Protein AF-A0A078MPD9-F1 (afdb_monomer)

Radius of gyration: 17.69 Å; Cα contacts (8 Å, |Δi|>4): 170; chains: 1; bounding box: 40×51×40 Å

Structure (mmCIF, N/CA/C/O backbone):
data_AF-A0A078MPD9-F1
#
_entry.id   AF-A0A078MPD9-F1
#
loop_
_atom_site.group_PDB
_atom_site.id
_atom_site.type_symbol
_atom_site.label_atom_id
_atom_site.label_alt_id
_atom_site.label_comp_id
_atom_site.label_asym_id
_atom_site.label_entity_id
_atom_site.label_seq_id
_atom_site.pdbx_PDB_ins_code
_atom_site.Cartn_x
_atom_site.Cartn_y
_atom_site.Cartn_z
_atom_site.occupancy
_atom_site.B_iso_or_equiv
_atom_site.auth_seq_id
_atom_site.auth_comp_id
_atom_site.auth_asym_id
_atom_site.auth_atom_id
_atom_site.pdbx_PDB_model_num
ATOM 1 N N . MET A 1 1 ? 9.100 38.926 -13.242 1.00 35.81 1 MET A N 1
ATOM 2 C CA . MET A 1 1 ? 9.875 37.840 -13.879 1.00 35.81 1 MET A CA 1
ATOM 3 C C . MET A 1 1 ? 9.619 36.563 -13.096 1.00 35.81 1 MET A C 1
ATOM 5 O O . MET A 1 1 ? 10.090 36.454 -11.974 1.00 35.81 1 MET A O 1
ATOM 9 N N . ALA A 1 2 ? 8.782 35.662 -13.615 1.00 35.69 2 ALA A N 1
ATOM 10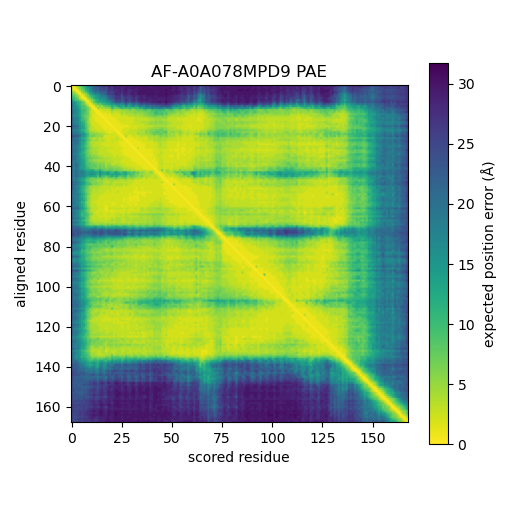 C CA . ALA A 1 2 ? 8.555 34.356 -12.998 1.00 35.69 2 ALA A CA 1
ATOM 11 C C . ALA A 1 2 ? 9.785 33.466 -13.260 1.00 35.69 2 ALA A C 1
ATOM 13 O O . ALA A 1 2 ? 10.260 33.460 -14.399 1.00 35.69 2 ALA A O 1
ATOM 14 N N . PRO A 1 3 ? 10.330 32.748 -12.261 1.00 46.00 3 PRO A N 1
ATOM 15 C CA . PRO A 1 3 ? 11.385 31.782 -12.529 1.00 46.00 3 PRO A CA 1
ATOM 16 C C . PRO A 1 3 ? 10.830 30.695 -13.452 1.00 46.00 3 PRO A C 1
ATOM 18 O O . PRO A 1 3 ? 9.747 30.160 -13.211 1.00 46.00 3 PRO A O 1
ATOM 21 N N . ALA A 1 4 ? 11.560 30.430 -14.536 1.00 41.62 4 ALA A N 1
ATOM 22 C CA . ALA A 1 4 ? 11.233 29.431 -15.541 1.00 41.62 4 ALA A CA 1
ATOM 23 C C . ALA A 1 4 ? 10.830 28.110 -14.871 1.00 41.62 4 ALA A C 1
ATOM 25 O O . ALA A 1 4 ? 11.555 27.592 -14.020 1.00 41.62 4 ALA A O 1
ATOM 26 N N . GLY A 1 5 ? 9.660 27.585 -15.244 1.00 41.25 5 GLY A N 1
ATOM 27 C CA . GLY A 1 5 ? 9.229 26.263 -14.820 1.00 41.25 5 GLY A CA 1
ATOM 28 C C . GLY A 1 5 ? 10.297 25.255 -15.215 1.00 41.25 5 GLY A C 1
ATOM 29 O O . GLY A 1 5 ? 10.579 25.088 -16.398 1.00 41.25 5 GLY A O 1
ATOM 30 N N . VAL A 1 6 ? 10.912 24.613 -14.223 1.00 48.19 6 VAL A N 1
ATOM 31 C CA . VAL A 1 6 ? 11.744 23.433 -14.448 1.00 48.19 6 VAL A CA 1
ATOM 32 C C . VAL A 1 6 ? 10.818 22.396 -15.081 1.00 48.19 6 VAL A C 1
ATOM 34 O O . VAL A 1 6 ? 9.881 21.955 -14.411 1.00 48.19 6 VAL A O 1
ATOM 37 N N . PRO A 1 7 ? 11.004 22.009 -16.353 1.00 44.09 7 PRO A N 1
ATOM 38 C CA . PRO A 1 7 ? 10.173 20.976 -16.931 1.00 44.09 7 PRO A CA 1
ATOM 39 C C . PRO A 1 7 ? 10.569 19.673 -16.236 1.00 44.09 7 PRO A C 1
ATOM 41 O O . PRO A 1 7 ? 11.700 19.197 -16.374 1.00 44.09 7 PRO A O 1
ATOM 44 N N . GLY A 1 8 ? 9.665 19.115 -15.433 1.00 50.06 8 GLY A N 1
ATOM 45 C CA . GLY A 1 8 ? 9.829 17.785 -14.861 1.00 50.06 8 GLY A CA 1
ATOM 46 C C . GLY A 1 8 ? 9.783 16.751 -15.984 1.00 50.06 8 GLY A C 1
ATOM 47 O O . GLY A 1 8 ? 8.715 16.270 -16.349 1.00 50.06 8 GLY A O 1
ATOM 48 N N . HIS A 1 9 ? 10.938 16.410 -16.553 1.00 53.66 9 HIS A N 1
ATOM 49 C CA . HIS A 1 9 ? 11.087 15.534 -17.724 1.00 53.66 9 HIS A CA 1
ATOM 50 C C . HIS A 1 9 ? 10.755 14.041 -17.473 1.00 53.66 9 HIS A C 1
ATOM 52 O O . HIS A 1 9 ? 11.177 13.179 -18.234 1.00 53.66 9 HIS A O 1
ATOM 58 N N . ASN A 1 10 ? 9.967 13.697 -16.445 1.00 62.97 10 ASN A N 1
ATOM 59 C CA . ASN A 1 10 ? 9.762 12.300 -16.026 1.00 62.97 10 ASN A CA 1
ATOM 60 C C . ASN A 1 10 ? 8.317 11.786 -16.185 1.00 62.97 10 ASN A C 1
ATOM 62 O O . ASN A 1 10 ? 8.058 10.606 -15.943 1.00 62.97 10 ASN A O 1
ATOM 66 N N . GLY A 1 11 ? 7.363 12.632 -16.599 1.00 64.50 11 GLY A N 1
ATOM 67 C CA . GLY A 1 11 ? 5.946 12.253 -16.717 1.00 64.50 11 GLY A CA 1
ATOM 68 C C . GLY A 1 11 ? 5.697 11.079 -17.675 1.00 64.50 11 GLY A C 1
ATOM 69 O O . GLY A 1 11 ? 5.002 10.128 -17.319 1.00 64.50 11 GLY A O 1
ATOM 70 N N . GLY A 1 12 ? 6.329 11.103 -18.854 1.00 74.44 12 GLY A N 1
ATOM 71 C CA . GLY A 1 12 ? 6.207 10.032 -19.850 1.00 74.44 12 GLY A CA 1
ATOM 72 C C . GLY A 1 12 ? 6.791 8.699 -19.372 1.00 74.44 12 GLY A C 1
ATOM 73 O O . GLY A 1 12 ? 6.164 7.653 -19.521 1.00 74.44 12 GLY A O 1
ATOM 74 N N . MET A 1 13 ? 7.950 8.736 -18.710 1.00 79.06 13 MET A N 1
ATOM 75 C CA . MET A 1 13 ? 8.606 7.528 -18.201 1.00 79.06 13 MET A CA 1
ATOM 76 C C . MET A 1 13 ? 7.803 6.878 -17.067 1.00 79.06 13 MET A C 1
ATOM 78 O O . MET A 1 13 ? 7.640 5.658 -17.031 1.00 79.06 13 MET A O 1
ATOM 82 N N . ASN A 1 14 ? 7.221 7.696 -16.184 1.00 81.50 14 ASN A N 1
ATOM 83 C CA . ASN A 1 14 ? 6.307 7.226 -15.147 1.00 81.50 14 ASN A CA 1
ATOM 84 C C . ASN A 1 14 ? 5.051 6.582 -15.749 1.00 81.50 14 ASN A C 1
ATOM 86 O O . ASN A 1 14 ? 4.600 5.559 -15.241 1.00 81.50 14 ASN A O 1
ATOM 90 N N . ALA A 1 15 ? 4.476 7.143 -16.817 1.00 85.19 15 ALA A N 1
ATOM 91 C CA . ALA A 1 15 ? 3.300 6.562 -17.469 1.00 85.19 15 ALA A CA 1
ATOM 92 C C . ALA A 1 15 ? 3.592 5.157 -18.018 1.00 85.19 15 ALA A C 1
ATOM 94 O O . ALA A 1 15 ? 2.832 4.231 -17.745 1.00 85.19 15 ALA A O 1
ATOM 95 N N . ILE A 1 16 ? 4.731 4.979 -18.694 1.00 87.69 16 ILE A N 1
ATOM 96 C CA . ILE A 1 16 ? 5.170 3.673 -19.210 1.00 87.69 16 ILE A CA 1
ATOM 97 C C . ILE A 1 16 ? 5.324 2.664 -18.064 1.00 87.69 16 ILE A C 1
ATOM 99 O O . ILE A 1 16 ? 4.766 1.569 -18.128 1.00 87.69 16 ILE A O 1
ATOM 103 N N . LEU A 1 17 ? 6.016 3.042 -16.985 1.00 87.06 17 LEU A N 1
ATOM 104 C CA . LEU A 1 17 ? 6.192 2.172 -15.819 1.00 87.06 17 LEU A CA 1
ATOM 105 C C . LEU A 1 17 ? 4.859 1.809 -15.150 1.00 87.06 17 LEU A C 1
ATOM 107 O O . LEU A 1 17 ? 4.691 0.665 -14.739 1.00 87.06 17 LEU A O 1
ATOM 111 N N . ASN A 1 18 ? 3.901 2.741 -15.071 1.00 90.38 18 ASN A N 1
ATOM 112 C CA . ASN A 1 18 ? 2.563 2.463 -14.538 1.00 90.38 18 ASN A CA 1
ATOM 113 C C . ASN A 1 18 ? 1.785 1.480 -15.427 1.00 90.38 18 ASN A C 1
ATOM 115 O O . ASN A 1 18 ? 1.142 0.574 -14.902 1.00 90.38 18 ASN A O 1
ATOM 119 N N . VAL A 1 19 ? 1.869 1.607 -16.755 1.00 91.00 19 VAL A N 1
ATOM 120 C CA . VAL A 1 19 ? 1.210 0.670 -17.682 1.00 91.00 19 VAL A CA 1
ATOM 121 C C . VAL A 1 19 ? 1.796 -0.735 -17.548 1.00 91.00 19 VAL A C 1
ATOM 123 O O . VAL A 1 19 ? 1.043 -1.692 -17.387 1.00 91.00 19 VAL A O 1
ATOM 126 N N . ILE A 1 20 ? 3.127 -0.866 -17.538 1.00 89.00 20 ILE A N 1
ATOM 127 C CA . ILE A 1 20 ? 3.792 -2.161 -17.316 1.00 89.00 20 ILE A CA 1
ATOM 128 C C . ILE A 1 20 ? 3.374 -2.720 -15.951 1.00 89.00 20 ILE A C 1
ATOM 130 O O . ILE A 1 20 ? 2.975 -3.873 -15.831 1.00 89.00 20 ILE A O 1
ATOM 134 N N . TRP A 1 21 ? 3.381 -1.886 -14.918 1.00 90.69 21 TRP A N 1
ATOM 135 C CA . TRP A 1 21 ? 2.954 -2.277 -13.583 1.00 90.69 21 TRP A CA 1
ATOM 136 C C . TRP A 1 21 ? 1.534 -2.833 -13.521 1.00 90.69 21 TRP A C 1
ATOM 138 O O . TRP A 1 21 ? 1.328 -3.887 -12.916 1.00 90.69 21 TRP A O 1
ATOM 148 N N . LEU A 1 22 ? 0.568 -2.183 -14.171 1.00 90.06 22 LEU A N 1
ATOM 149 C CA . LEU A 1 22 ? -0.817 -2.653 -14.199 1.00 90.06 22 LEU A CA 1
ATOM 150 C C . LEU A 1 22 ? -0.940 -4.065 -14.778 1.00 90.06 22 LEU A C 1
ATOM 152 O O . LEU A 1 22 ? -1.677 -4.874 -14.215 1.00 90.06 22 LEU A O 1
ATOM 156 N N . LEU A 1 23 ? -0.189 -4.370 -15.840 1.00 86.62 23 LEU A N 1
ATOM 157 C CA . LEU A 1 23 ? -0.219 -5.676 -16.505 1.00 86.62 23 LEU A CA 1
ATOM 158 C C . LEU A 1 23 ? 0.422 -6.791 -15.666 1.00 86.62 23 LEU A C 1
ATOM 160 O O . LEU A 1 23 ? -0.057 -7.921 -15.680 1.00 86.62 23 LEU A O 1
ATOM 164 N N . PHE A 1 24 ? 1.490 -6.482 -14.929 1.00 83.56 24 PHE A N 1
ATOM 165 C CA . PHE A 1 24 ? 2.283 -7.487 -14.212 1.00 83.56 24 PHE A CA 1
ATOM 166 C C . PHE A 1 24 ? 1.849 -7.726 -12.758 1.00 83.56 24 PHE A C 1
ATOM 168 O O . PHE A 1 24 ? 2.165 -8.773 -12.198 1.00 83.56 24 PHE A O 1
ATOM 175 N N . GLY A 1 25 ? 1.144 -6.789 -12.114 1.00 82.00 25 GLY A N 1
ATOM 176 C CA . GLY A 1 25 ? 0.773 -6.963 -10.701 1.00 82.00 25 GLY A CA 1
ATOM 177 C C . GLY A 1 25 ? -0.109 -5.882 -10.082 1.00 82.00 25 GLY A C 1
ATOM 178 O O . GLY A 1 25 ? -0.778 -6.137 -9.081 1.00 82.00 25 GLY A O 1
ATOM 179 N N . GLY A 1 26 ? -0.157 -4.690 -10.676 1.00 86.56 26 GLY A N 1
ATOM 180 C CA . GLY A 1 26 ? -0.863 -3.539 -10.118 1.00 86.56 26 GLY A CA 1
ATOM 181 C C . GLY A 1 26 ? -2.357 -3.750 -9.930 1.00 86.56 26 GLY A C 1
ATOM 182 O O . GLY A 1 26 ? -2.894 -3.390 -8.884 1.00 86.56 26 GLY A O 1
ATOM 183 N N . ILE A 1 27 ? -3.020 -4.386 -10.901 1.00 89.19 27 ILE A N 1
ATOM 184 C CA . ILE A 1 27 ? -4.455 -4.691 -10.812 1.00 89.19 27 ILE A CA 1
ATOM 185 C C . ILE A 1 27 ? -4.724 -5.658 -9.655 1.00 89.19 27 ILE A C 1
ATOM 187 O O . ILE A 1 27 ? -5.617 -5.414 -8.850 1.00 89.19 27 ILE A O 1
ATOM 191 N N . TRP A 1 28 ? -3.921 -6.715 -9.522 1.00 87.88 28 TRP A N 1
ATOM 192 C CA . 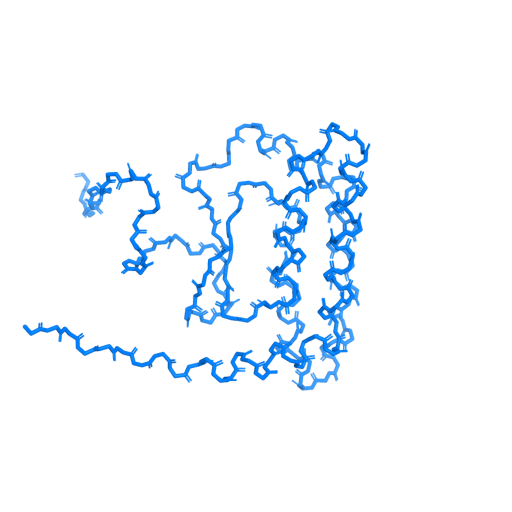TRP A 1 28 ? -4.085 -7.720 -8.470 1.00 87.88 28 TRP A CA 1
ATOM 193 C C . TRP A 1 28 ? -3.919 -7.128 -7.072 1.00 87.88 28 TRP A C 1
ATOM 195 O O . TRP A 1 28 ? -4.731 -7.385 -6.184 1.00 87.88 28 TRP A O 1
ATOM 205 N N . LEU A 1 29 ? -2.912 -6.273 -6.893 1.00 88.88 29 LEU A N 1
ATOM 206 C CA . LEU A 1 29 ? -2.704 -5.548 -5.643 1.00 88.88 29 LEU A CA 1
ATOM 207 C C . LEU A 1 29 ? -3.856 -4.586 -5.353 1.00 88.88 29 LEU A C 1
ATOM 209 O O . LEU A 1 29 ? -4.400 -4.605 -4.250 1.00 88.88 29 LEU A O 1
ATOM 213 N N . ALA A 1 30 ? -4.272 -3.784 -6.336 1.00 90.38 30 ALA A N 1
ATOM 214 C CA . ALA A 1 30 ? -5.392 -2.863 -6.177 1.00 90.38 30 ALA A CA 1
ATOM 215 C C . ALA A 1 30 ? -6.690 -3.592 -5.796 1.00 90.38 30 ALA A C 1
ATOM 217 O O . ALA A 1 30 ? -7.396 -3.141 -4.894 1.00 90.38 30 ALA A O 1
ATOM 218 N N . LEU A 1 31 ? -6.971 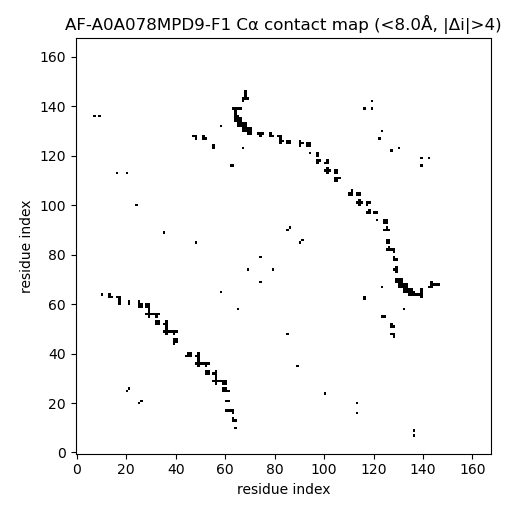-4.739 -6.418 1.00 90.12 31 LEU A N 1
ATOM 219 C CA . LEU A 1 31 ? -8.115 -5.584 -6.079 1.00 90.12 31 LEU A CA 1
ATOM 220 C C . LEU A 1 31 ? -8.005 -6.164 -4.665 1.00 90.12 31 LEU A C 1
ATOM 222 O O . LEU A 1 31 ? -8.990 -6.129 -3.933 1.00 90.12 31 LEU A O 1
ATOM 226 N N . GLY A 1 32 ? -6.823 -6.622 -4.244 1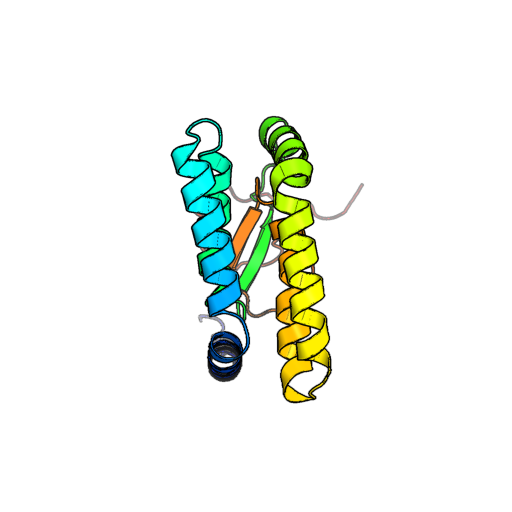.00 89.06 32 GLY A N 1
ATOM 227 C CA . GLY A 1 32 ? -6.593 -7.093 -2.875 1.00 89.06 32 GLY A CA 1
ATOM 228 C C . GLY A 1 32 ? -6.893 -6.015 -1.827 1.00 89.06 32 GLY A C 1
ATOM 229 O O . GLY A 1 32 ? -7.617 -6.263 -0.861 1.00 89.06 32 GLY A O 1
ATOM 230 N N . TYR A 1 33 ? -6.425 -4.785 -2.056 1.00 90.62 33 TYR A N 1
ATOM 231 C CA . TYR A 1 33 ? -6.737 -3.644 -1.190 1.00 90.62 33 TYR A CA 1
ATOM 232 C C . TYR A 1 33 ? -8.205 -3.226 -1.244 1.00 90.62 33 TYR A C 1
ATOM 234 O O . TYR A 1 33 ? -8.772 -2.853 -0.214 1.00 90.62 33 TYR A O 1
ATOM 242 N N . ALA A 1 34 ? -8.833 -3.269 -2.418 1.00 90.56 34 ALA A N 1
ATOM 243 C CA . ALA A 1 34 ? -10.249 -2.956 -2.555 1.00 90.56 34 ALA A CA 1
ATOM 244 C C . ALA A 1 34 ? -11.108 -3.986 -1.808 1.00 90.56 34 ALA A C 1
ATOM 246 O O . ALA A 1 34 ? -11.990 -3.598 -1.047 1.00 90.56 34 ALA A O 1
ATOM 247 N N . ALA A 1 35 ? -10.800 -5.278 -1.941 1.00 89.44 35 ALA A N 1
ATOM 248 C CA . ALA A 1 35 ? -11.474 -6.351 -1.220 1.00 89.44 35 ALA A CA 1
ATOM 249 C C . ALA A 1 35 ? -11.305 -6.203 0.300 1.00 89.44 35 ALA A C 1
ATOM 251 O O . ALA A 1 35 ? -12.299 -6.210 1.026 1.00 89.44 35 ALA A O 1
ATOM 252 N N . ALA A 1 36 ? -10.078 -5.967 0.782 1.00 86.25 36 ALA A N 1
ATOM 253 C CA . ALA A 1 36 ? -9.829 -5.680 2.196 1.00 86.25 36 ALA A CA 1
ATOM 254 C C . ALA A 1 36 ? -10.607 -4.439 2.677 1.00 86.25 36 ALA A C 1
ATOM 256 O O . ALA A 1 36 ? -11.148 -4.428 3.784 1.00 86.25 36 ALA A O 1
ATOM 257 N N . GLY A 1 37 ? -10.717 -3.416 1.824 1.00 86.81 37 GLY A N 1
ATOM 258 C CA . GLY A 1 37 ? -11.496 -2.211 2.089 1.00 86.81 37 GLY A CA 1
ATOM 259 C C . GLY A 1 37 ? -12.990 -2.490 2.245 1.00 86.81 37 GLY A C 1
ATOM 260 O O . GLY A 1 37 ? -13.592 -2.055 3.225 1.00 86.81 37 GLY A O 1
ATOM 261 N N . ILE A 1 38 ? -13.564 -3.271 1.326 1.00 89.50 38 ILE A N 1
ATOM 262 C CA . ILE A 1 38 ? -14.970 -3.694 1.358 1.00 89.50 38 ILE A CA 1
ATOM 263 C C . ILE A 1 38 ? -15.255 -4.494 2.629 1.00 89.50 38 ILE A C 1
ATOM 265 O O . ILE A 1 38 ? -16.207 -4.176 3.336 1.00 89.50 38 ILE A O 1
ATOM 269 N N . VAL A 1 39 ? -14.408 -5.472 2.965 1.00 87.44 39 VAL A N 1
ATOM 270 C CA . VAL A 1 39 ? -14.551 -6.262 4.200 1.00 87.44 39 VAL A CA 1
ATOM 271 C C . VAL A 1 39 ? -14.551 -5.349 5.428 1.00 87.44 39 VAL A C 1
ATOM 273 O O . VAL A 1 39 ? -15.414 -5.480 6.293 1.00 87.44 39 VAL A O 1
ATOM 276 N N . CYS A 1 40 ? -13.651 -4.367 5.486 1.00 86.38 40 CYS A N 1
ATOM 277 C CA . CYS A 1 40 ? -13.621 -3.416 6.598 1.00 86.38 40 CYS A CA 1
ATOM 278 C C . CYS A 1 40 ? -14.861 -2.514 6.663 1.00 86.38 40 CYS A C 1
ATOM 280 O O . CYS A 1 40 ? -15.329 -2.169 7.748 1.00 86.38 40 CYS A O 1
ATOM 282 N N . CYS A 1 41 ? -15.424 -2.136 5.516 1.00 87.50 41 CYS A N 1
ATOM 283 C CA . CYS A 1 41 ? -16.679 -1.392 5.478 1.00 87.50 41 CYS A CA 1
ATOM 284 C C . CYS A 1 41 ? -17.863 -2.239 5.961 1.00 87.50 41 CYS A C 1
ATOM 286 O O . CYS A 1 41 ? -18.687 -1.733 6.720 1.00 87.50 41 CYS A O 1
ATOM 288 N N . VAL A 1 42 ? -17.922 -3.521 5.587 1.00 85.12 42 VAL A N 1
ATOM 289 C CA . VAL A 1 42 ? -18.974 -4.456 6.029 1.00 85.12 42 VAL A CA 1
ATOM 290 C C . VAL A 1 42 ? -18.926 -4.682 7.540 1.00 85.12 42 VAL A C 1
ATOM 292 O O . VAL A 1 42 ? -19.969 -4.786 8.177 1.00 85.12 42 VAL A O 1
ATOM 295 N N . LEU A 1 43 ? -17.732 -4.700 8.134 1.00 84.31 43 LEU A N 1
ATOM 296 C CA . LEU A 1 43 ? -17.568 -4.853 9.580 1.00 84.31 43 LEU A CA 1
ATOM 297 C C . LEU A 1 43 ? -17.997 -3.612 10.384 1.00 84.31 43 LEU A C 1
ATOM 299 O O . LEU A 1 43 ? -18.119 -3.722 11.601 1.00 84.31 43 LEU A O 1
ATOM 303 N N . ILE A 1 44 ? -18.247 -2.463 9.731 1.00 78.81 44 ILE A N 1
ATOM 304 C CA . ILE A 1 44 ? -18.662 -1.149 10.278 1.00 78.81 44 ILE A CA 1
ATOM 305 C C . ILE A 1 44 ? -17.658 -0.538 11.275 1.00 78.81 44 ILE A C 1
ATOM 307 O O . ILE A 1 44 ? -17.234 0.606 11.122 1.00 78.81 44 ILE A O 1
ATOM 311 N N . VAL A 1 45 ? -17.199 -1.288 12.272 1.00 76.88 45 VAL A N 1
ATOM 312 C CA . VAL A 1 45 ? -16.226 -0.846 13.279 1.00 76.88 45 VAL A CA 1
ATOM 313 C C . VAL A 1 45 ? -14.846 -0.539 12.682 1.00 76.88 45 VAL A C 1
ATOM 315 O O . VAL A 1 45 ? -14.077 0.221 13.268 1.00 76.88 45 VAL A O 1
ATOM 318 N N . THR A 1 46 ? -14.532 -1.073 11.496 1.00 84.50 46 THR A N 1
ATOM 319 C CA . THR A 1 46 ? -13.251 -0.868 10.801 1.00 84.50 46 THR A CA 1
ATOM 320 C C . THR A 1 46 ? -13.333 0.062 9.584 1.00 84.50 46 THR A C 1
ATOM 322 O O . THR A 1 46 ? -12.372 0.152 8.818 1.00 84.50 46 THR A O 1
ATOM 325 N N . ILE A 1 47 ? -14.403 0.857 9.443 1.00 85.88 47 ILE A N 1
ATOM 326 C CA . ILE A 1 47 ? -14.538 1.892 8.395 1.00 85.88 47 ILE A CA 1
ATOM 327 C C . ILE A 1 47 ? -13.275 2.758 8.182 1.00 85.88 47 ILE A C 1
ATOM 329 O O . ILE A 1 47 ? -12.888 2.927 7.020 1.00 85.88 47 ILE A O 1
ATOM 333 N N . PRO A 1 48 ? -12.575 3.292 9.213 1.00 85.44 48 PRO A N 1
ATOM 334 C CA . PRO A 1 48 ? -11.368 4.092 8.972 1.00 85.44 48 PRO A CA 1
ATOM 335 C C . PRO A 1 48 ? -10.260 3.310 8.249 1.00 85.44 48 PRO A C 1
ATOM 337 O O . PRO A 1 48 ? -9.536 3.887 7.432 1.00 85.44 48 PRO A O 1
ATOM 340 N N . PHE A 1 49 ? -10.151 2.002 8.494 1.00 87.50 49 PHE A N 1
ATOM 341 C CA . PHE A 1 49 ? -9.228 1.126 7.774 1.00 87.50 49 PHE A CA 1
ATOM 342 C C . PHE A 1 49 ? -9.697 0.856 6.351 1.00 87.50 49 PHE A C 1
ATOM 344 O O . PHE A 1 49 ? -8.874 0.872 5.440 1.00 87.50 49 PHE A O 1
ATOM 351 N N . GLY A 1 50 ? -11.007 0.703 6.142 1.00 89.25 50 GLY A N 1
ATOM 352 C CA . GLY A 1 50 ? -11.590 0.562 4.809 1.00 89.25 50 GLY A CA 1
ATOM 353 C C . GLY A 1 50 ? -11.232 1.737 3.899 1.00 89.25 50 GLY A C 1
ATOM 354 O O . GLY A 1 50 ? -10.674 1.551 2.818 1.00 89.25 50 GLY A O 1
ATOM 355 N N . ILE A 1 51 ? -11.426 2.964 4.393 1.00 89.44 51 ILE A N 1
ATOM 356 C CA . ILE A 1 51 ? -11.064 4.200 3.677 1.00 89.44 51 ILE A CA 1
ATOM 357 C C . ILE A 1 51 ? -9.560 4.247 3.374 1.00 89.44 51 ILE A C 1
ATOM 359 O O . ILE A 1 51 ? -9.146 4.642 2.280 1.00 89.44 51 ILE A O 1
ATOM 363 N N . ALA A 1 52 ? -8.719 3.855 4.333 1.00 90.06 52 ALA A N 1
ATOM 364 C CA . ALA A 1 52 ? -7.279 3.823 4.121 1.00 90.06 52 ALA A CA 1
ATOM 365 C C . ALA A 1 52 ? -6.871 2.752 3.092 1.00 90.06 52 ALA A C 1
ATOM 367 O O . ALA A 1 52 ? -6.021 3.027 2.246 1.00 90.06 52 ALA A O 1
ATOM 368 N N . SER A 1 53 ? -7.527 1.591 3.102 1.00 90.50 53 SER A N 1
ATOM 369 C CA . SER A 1 53 ? -7.307 0.505 2.148 1.00 90.50 53 SER A CA 1
ATOM 370 C C . SER A 1 53 ? -7.692 0.914 0.727 1.00 90.50 53 SER A C 1
ATOM 372 O O . SER A 1 53 ? -6.885 0.763 -0.185 1.00 90.50 53 SER A O 1
ATOM 374 N N . PHE A 1 54 ? -8.853 1.548 0.522 1.00 92.75 54 PHE A N 1
ATOM 375 C CA . PHE A 1 54 ? -9.238 2.072 -0.797 1.00 92.75 54 PHE A CA 1
ATOM 376 C C . PHE A 1 54 ? -8.267 3.133 -1.322 1.00 92.75 54 PHE A C 1
ATOM 378 O O . PHE A 1 54 ? -7.952 3.164 -2.513 1.00 92.75 54 PHE A O 1
ATOM 385 N N . ARG A 1 55 ? -7.731 3.981 -0.437 1.00 93.50 55 ARG A N 1
ATOM 386 C CA . ARG A 1 55 ? -6.691 4.946 -0.816 1.00 93.50 55 ARG A CA 1
ATOM 387 C C . ARG A 1 55 ? -5.419 4.241 -1.297 1.00 93.50 55 ARG A C 1
ATOM 389 O O . ARG A 1 55 ? -4.812 4.690 -2.268 1.00 93.50 55 ARG A O 1
ATOM 396 N N . ILE A 1 56 ? -5.016 3.156 -0.637 1.00 90.25 56 ILE A N 1
ATOM 397 C CA . ILE A 1 56 ? -3.861 2.356 -1.062 1.00 90.25 56 ILE A CA 1
ATOM 398 C C . ILE A 1 56 ? -4.180 1.593 -2.354 1.00 90.25 56 ILE A C 1
ATOM 400 O O . ILE A 1 56 ? -3.319 1.543 -3.222 1.00 90.25 56 ILE A O 1
ATOM 404 N N . ALA A 1 57 ? -5.412 1.114 -2.557 1.00 91.44 57 ALA A N 1
ATOM 405 C CA . ALA A 1 57 ? -5.847 0.514 -3.823 1.00 91.44 57 ALA A CA 1
ATOM 406 C C . ALA A 1 57 ? -5.665 1.486 -5.002 1.00 91.44 57 ALA A C 1
ATOM 408 O O . ALA A 1 57 ? -5.056 1.143 -6.013 1.00 91.44 57 ALA A O 1
ATOM 409 N N . ALA A 1 58 ? -6.108 2.738 -4.845 1.00 91.56 58 ALA A N 1
ATOM 410 C CA . ALA A 1 58 ? -5.930 3.779 -5.859 1.00 91.56 58 ALA A CA 1
ATOM 411 C C . ALA A 1 58 ? -4.451 4.143 -6.103 1.00 91.56 58 ALA A C 1
ATOM 413 O O . ALA A 1 58 ? -4.076 4.554 -7.204 1.00 91.56 58 ALA A O 1
ATOM 414 N N . TYR A 1 59 ? -3.596 4.003 -5.088 1.00 90.06 59 TYR A N 1
ATOM 415 C CA . TYR A 1 59 ? -2.149 4.157 -5.239 1.00 90.06 59 TYR A CA 1
ATOM 416 C C . TYR A 1 59 ? -1.502 2.952 -5.922 1.00 90.06 59 TYR A C 1
ATOM 418 O O . TYR A 1 59 ? -0.651 3.145 -6.784 1.00 90.06 59 TYR A O 1
ATOM 426 N N . ALA A 1 60 ? -1.958 1.739 -5.616 1.00 90.56 60 ALA A N 1
ATOM 427 C CA . ALA A 1 60 ? -1.518 0.513 -6.261 1.00 90.56 60 ALA A CA 1
ATOM 428 C C . ALA A 1 60 ? -1.902 0.465 -7.746 1.00 90.56 60 ALA A C 1
ATOM 430 O O . ALA A 1 60 ? -1.223 -0.209 -8.501 1.00 90.56 60 ALA A O 1
ATOM 431 N N . LEU A 1 61 ? -2.918 1.199 -8.210 1.00 91.31 61 LEU A N 1
ATOM 432 C CA . LEU A 1 61 ? -3.170 1.350 -9.651 1.00 91.31 61 LEU A CA 1
ATOM 433 C C . LEU A 1 61 ? -2.116 2.221 -10.353 1.00 91.31 61 LEU A C 1
ATOM 435 O O . LEU A 1 61 ? -1.826 2.005 -11.524 1.00 91.31 61 LEU A O 1
ATOM 439 N N . TRP A 1 62 ? -1.556 3.213 -9.657 1.00 90.81 62 TRP A N 1
ATOM 440 C CA . TRP A 1 62 ? -0.651 4.200 -10.256 1.00 90.81 62 TRP A CA 1
ATOM 441 C C . TRP A 1 62 ? 0.478 4.601 -9.288 1.00 90.81 62 TRP A C 1
ATOM 443 O O . TRP A 1 62 ? 0.470 5.711 -8.736 1.00 90.81 62 TRP A O 1
ATOM 453 N N . PRO A 1 63 ? 1.438 3.700 -9.007 1.00 85.50 63 PRO A N 1
ATOM 454 C CA . PRO A 1 63 ? 2.423 3.921 -7.955 1.00 85.50 63 PRO A CA 1
ATOM 455 C C . PRO A 1 63 ? 3.569 4.859 -8.354 1.00 85.50 63 PRO A C 1
ATOM 457 O O . PRO A 1 63 ? 4.225 5.410 -7.464 1.00 85.50 63 PRO A O 1
ATOM 460 N N . PHE A 1 64 ? 3.881 5.033 -9.642 1.00 86.06 64 PHE A N 1
ATOM 461 C CA . PHE A 1 64 ? 5.007 5.878 -10.070 1.00 86.06 64 PHE A CA 1
ATOM 462 C C . PHE A 1 64 ? 4.592 7.351 -10.182 1.00 86.06 64 PHE A C 1
ATOM 464 O O . PHE A 1 64 ? 3.492 7.656 -10.641 1.00 86.06 64 PHE A O 1
ATOM 471 N N . GLY A 1 65 ? 5.474 8.264 -9.755 1.00 80.88 65 GLY A N 1
ATOM 472 C CA . GLY A 1 65 ? 5.180 9.703 -9.642 1.00 80.88 65 GLY A CA 1
ATOM 473 C C . GLY A 1 65 ? 4.389 10.095 -8.385 1.00 80.88 65 GLY A C 1
ATOM 474 O O . GLY A 1 65 ? 3.871 11.206 -8.291 1.00 80.88 65 GLY A O 1
ATOM 475 N N . ARG A 1 66 ? 4.259 9.183 -7.412 1.00 82.19 66 ARG A N 1
ATOM 476 C CA . ARG A 1 66 ? 3.567 9.409 -6.135 1.00 82.19 66 ARG A CA 1
ATOM 477 C C . ARG A 1 66 ? 4.411 8.916 -4.960 1.00 82.19 66 ARG A C 1
ATOM 479 O O . ARG A 1 66 ? 5.151 7.937 -5.087 1.00 82.19 66 ARG A O 1
ATOM 486 N N . THR A 1 67 ? 4.286 9.587 -3.817 1.00 81.31 67 THR A N 1
ATOM 487 C CA . THR A 1 67 ? 4.953 9.218 -2.559 1.00 81.31 67 THR A CA 1
ATOM 488 C C . THR A 1 67 ? 4.007 9.293 -1.368 1.00 81.31 67 THR A C 1
ATOM 490 O O . THR A 1 67 ? 2.954 9.931 -1.431 1.00 81.31 67 THR A O 1
ATOM 493 N N . ILE A 1 68 ? 4.393 8.624 -0.285 1.00 81.88 68 ILE A N 1
ATOM 494 C CA . ILE A 1 68 ? 3.657 8.566 0.974 1.00 81.88 68 ILE A CA 1
ATOM 495 C C . ILE A 1 68 ? 4.310 9.525 1.968 1.00 81.88 68 ILE A C 1
ATOM 497 O O . ILE A 1 68 ? 5.519 9.476 2.190 1.00 81.88 68 ILE A O 1
ATOM 501 N N . VAL A 1 69 ? 3.497 10.377 2.585 1.00 78.31 69 VAL A N 1
ATOM 502 C CA . VAL A 1 69 ? 3.917 11.352 3.597 1.00 78.31 69 VAL A CA 1
ATOM 503 C C . VAL A 1 69 ? 3.046 11.247 4.842 1.00 78.31 69 VAL A C 1
ATOM 505 O O . VAL A 1 69 ? 1.889 10.821 4.780 1.00 78.31 69 VAL A O 1
ATOM 508 N N . ASP A 1 70 ? 3.591 11.657 5.983 1.00 78.19 70 ASP A N 1
ATOM 509 C CA . ASP A 1 70 ? 2.814 11.788 7.211 1.00 78.19 70 ASP A CA 1
ATOM 510 C C . ASP A 1 70 ? 1.915 13.017 7.147 1.00 78.19 70 ASP A C 1
ATOM 512 O O . ASP A 1 70 ? 2.326 14.102 6.725 1.00 78.19 70 ASP A O 1
ATOM 516 N N . ARG A 1 71 ? 0.671 12.870 7.605 1.00 71.00 71 ARG A N 1
ATOM 517 C CA . ARG A 1 71 ? -0.295 13.969 7.657 1.00 71.00 71 ARG A CA 1
ATOM 518 C C . ARG A 1 71 ? 0.002 14.890 8.850 1.00 71.00 71 ARG A C 1
ATOM 520 O O . ARG A 1 71 ? -0.794 14.936 9.776 1.00 71.00 71 ARG A O 1
ATOM 527 N N . GLY A 1 72 ? 1.147 15.580 8.841 1.00 57.94 72 GLY A N 1
ATOM 528 C CA . GLY A 1 72 ? 1.494 16.820 9.572 1.00 57.94 72 GLY A CA 1
ATOM 529 C C . GLY A 1 72 ? 1.300 16.936 11.099 1.00 57.94 72 GLY A C 1
ATOM 530 O O . GLY A 1 72 ? 1.802 17.888 11.681 1.00 57.94 72 GLY A O 1
ATOM 531 N N . ARG A 1 73 ? 0.603 16.016 11.773 1.00 58.47 73 ARG A N 1
ATOM 532 C CA . ARG A 1 73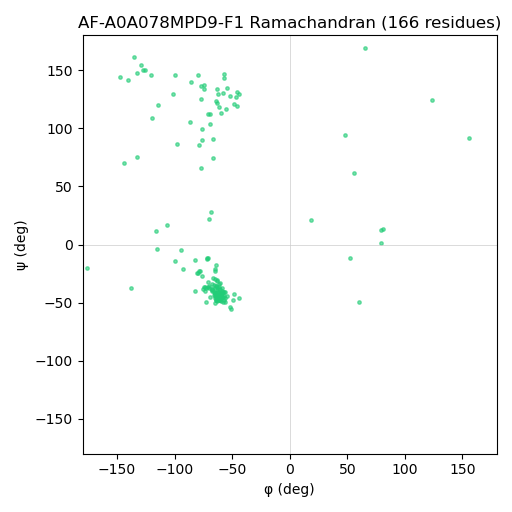 ? 0.244 16.079 13.204 1.00 58.47 73 ARG A CA 1
ATOM 533 C C . ARG A 1 73 ? 0.880 14.965 14.043 1.00 58.47 73 ARG A C 1
ATOM 535 O O . ARG A 1 73 ? 0.498 14.772 15.190 1.00 58.47 73 ARG A O 1
ATOM 542 N N . GLY A 1 74 ? 1.840 14.231 13.477 1.00 56.75 74 GLY A N 1
ATOM 543 C CA . GLY A 1 74 ? 2.319 12.977 14.060 1.00 56.75 74 GLY A CA 1
ATOM 544 C C . GLY A 1 74 ? 1.224 11.896 14.071 1.00 56.75 74 GLY A C 1
ATOM 545 O O . GLY A 1 74 ? 0.056 12.174 13.774 1.00 56.75 74 GLY A O 1
ATOM 546 N N . PRO A 1 75 ? 1.571 10.634 14.362 1.00 59.34 75 PRO A N 1
ATOM 547 C CA . PRO A 1 75 ? 0.572 9.589 14.512 1.00 59.34 75 PRO A CA 1
ATOM 548 C C . PRO A 1 75 ? -0.234 9.866 15.788 1.00 59.34 75 PRO A C 1
ATOM 550 O O . PRO A 1 75 ? 0.245 9.667 16.901 1.00 59.34 75 PRO A O 1
ATOM 553 N N . GLY A 1 76 ? -1.460 10.376 15.634 1.00 73.12 76 GLY A N 1
ATOM 554 C CA . GLY A 1 76 ? -2.367 10.553 16.769 1.00 73.12 76 GLY A CA 1
ATOM 555 C C . GLY A 1 76 ? -2.594 9.218 17.483 1.00 73.12 76 GLY A C 1
ATOM 556 O O . GLY A 1 76 ? -2.631 8.177 16.829 1.00 73.12 76 GLY A O 1
ATOM 557 N N . VAL A 1 77 ? -2.778 9.239 18.808 1.00 79.75 77 VAL A N 1
ATOM 558 C CA . VAL A 1 77 ? -2.890 8.029 19.655 1.00 79.75 77 VAL A CA 1
ATOM 559 C C . VAL A 1 77 ? -3.884 7.007 19.083 1.00 79.75 77 VAL A C 1
ATOM 561 O O . VAL A 1 77 ? -3.567 5.825 18.984 1.00 79.75 77 VAL A O 1
ATOM 564 N N . LEU A 1 78 ? -5.042 7.467 18.598 1.00 81.00 78 LEU A N 1
ATOM 565 C CA . LEU A 1 78 ? -6.049 6.616 17.950 1.00 81.00 78 LEU A CA 1
ATOM 566 C C . LEU A 1 78 ? -5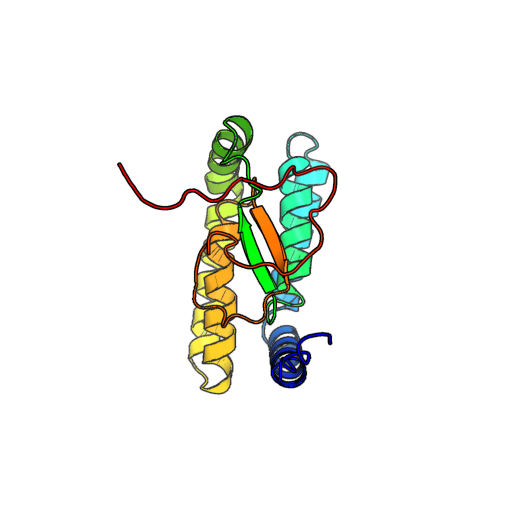.555 5.953 16.654 1.00 81.00 78 LEU A C 1
ATOM 568 O O . LEU A 1 78 ? -5.890 4.804 16.386 1.00 81.00 78 LEU A O 1
ATOM 572 N N . SER A 1 79 ? -4.745 6.651 15.852 1.00 83.62 79 SER A N 1
ATOM 573 C CA . SER A 1 79 ? -4.145 6.077 14.639 1.00 83.62 79 SER A CA 1
ATOM 574 C C . SER A 1 79 ? -3.091 5.029 14.978 1.00 83.62 79 SER A C 1
ATOM 576 O O . SER A 1 79 ? -3.020 4.007 14.303 1.00 83.62 79 SER A O 1
ATOM 578 N N . THR A 1 80 ? -2.304 5.250 16.033 1.00 85.88 80 THR A N 1
ATOM 579 C CA . THR A 1 80 ? -1.312 4.275 16.504 1.00 85.88 80 THR A CA 1
ATOM 580 C C . THR A 1 80 ? -1.988 3.003 17.007 1.00 85.88 80 THR A C 1
ATOM 582 O O . THR A 1 80 ? -1.657 1.918 16.537 1.00 85.88 80 THR A O 1
ATOM 585 N N . LEU A 1 81 ? -2.982 3.131 17.892 1.00 87.38 81 LEU A N 1
ATOM 586 C CA . LEU A 1 81 ? -3.746 1.988 18.405 1.00 87.38 81 LEU A CA 1
ATOM 587 C C . LEU A 1 81 ? -4.463 1.237 17.279 1.00 87.38 81 LEU A C 1
ATOM 589 O O . LEU A 1 81 ? -4.399 0.012 17.208 1.00 87.38 81 LEU A O 1
ATOM 593 N N . GLY A 1 82 ? -5.081 1.972 16.352 1.00 86.62 82 GLY A N 1
ATOM 594 C CA . GLY A 1 82 ? -5.709 1.372 15.185 1.00 86.62 82 GLY A CA 1
ATOM 595 C C . GLY A 1 82 ? -4.714 0.608 14.308 1.00 86.62 82 GLY A C 1
ATOM 596 O O . GLY A 1 82 ? -4.987 -0.525 13.920 1.00 86.62 82 GLY A O 1
ATOM 597 N N . ASN A 1 83 ? -3.539 1.180 14.035 1.00 90.75 83 ASN A N 1
ATOM 598 C CA . ASN A 1 83 ? -2.500 0.512 13.249 1.00 90.75 83 ASN A CA 1
ATOM 599 C C . ASN A 1 83 ? -2.008 -0.783 13.915 1.00 90.75 83 ASN A C 1
ATOM 601 O O . ASN A 1 83 ? -1.718 -1.731 13.198 1.00 90.75 83 ASN A O 1
ATOM 605 N N . ILE A 1 84 ? -1.953 -0.858 15.250 1.00 89.88 84 ILE A N 1
ATOM 606 C CA . ILE A 1 84 ? -1.588 -2.097 15.962 1.00 89.88 84 ILE A CA 1
ATOM 607 C C . ILE A 1 84 ? -2.621 -3.199 15.693 1.00 89.88 84 ILE A C 1
ATOM 609 O O . ILE A 1 84 ? -2.247 -4.310 15.323 1.00 89.88 84 ILE A O 1
ATOM 613 N N . ILE A 1 85 ? -3.914 -2.886 15.824 1.00 88.19 85 ILE A N 1
ATOM 614 C CA . ILE A 1 85 ? -5.000 -3.841 15.543 1.00 88.19 85 ILE A CA 1
ATOM 615 C C . ILE A 1 85 ? -4.942 -4.279 14.076 1.00 88.19 85 ILE A C 1
ATOM 617 O O . ILE A 1 85 ? -4.971 -5.471 13.770 1.00 88.19 85 ILE A O 1
ATOM 621 N N . TRP A 1 86 ? -4.804 -3.315 13.165 1.00 89.75 86 TRP A N 1
ATOM 622 C CA . TRP A 1 86 ? -4.693 -3.579 11.735 1.00 89.75 86 TRP A CA 1
ATOM 623 C C . TRP A 1 86 ? -3.519 -4.486 11.397 1.00 89.75 86 TRP A C 1
ATOM 625 O O . TRP A 1 86 ? -3.687 -5.422 10.620 1.00 89.75 86 TRP A O 1
ATOM 635 N N . LEU A 1 87 ? -2.346 -4.224 11.975 1.00 90.31 87 LEU A N 1
ATOM 636 C CA . LEU A 1 87 ? -1.124 -4.971 11.704 1.00 90.31 87 LEU A CA 1
ATOM 637 C C . LEU A 1 87 ? -1.334 -6.473 11.918 1.00 90.31 87 LEU A C 1
ATOM 639 O O . LEU A 1 87 ? -0.945 -7.265 11.063 1.00 90.31 87 LEU A O 1
ATOM 643 N N . LEU A 1 88 ? -2.002 -6.844 13.012 1.00 87.50 88 LEU A N 1
ATOM 644 C CA . LEU A 1 88 ? -2.273 -8.238 13.366 1.00 87.50 88 LEU A CA 1
ATOM 645 C C . LEU A 1 88 ? -3.364 -8.872 12.493 1.00 87.50 88 LEU A C 1
ATOM 647 O O . LEU A 1 88 ? -3.239 -10.029 12.098 1.00 87.50 88 LEU A O 1
ATOM 651 N N . VAL A 1 89 ? -4.427 -8.125 12.184 1.00 83.12 89 VAL A N 1
ATOM 652 C CA . VAL A 1 89 ? -5.607 -8.667 11.488 1.00 83.12 89 VAL A CA 1
ATOM 653 C C . VAL A 1 89 ? -5.409 -8.742 9.973 1.00 83.12 89 VAL A C 1
ATOM 655 O O . VAL A 1 89 ? -5.829 -9.711 9.349 1.00 83.12 89 VAL A O 1
ATOM 658 N N . ALA A 1 90 ? -4.774 -7.736 9.370 1.00 85.75 90 ALA A N 1
ATOM 659 C CA . ALA A 1 90 ? -4.680 -7.594 7.914 1.00 85.75 90 ALA A CA 1
ATOM 660 C C . ALA A 1 90 ? -3.289 -7.157 7.431 1.00 85.75 90 ALA A C 1
ATOM 662 O O . ALA A 1 90 ? -2.823 -7.631 6.396 1.00 85.75 90 ALA A O 1
ATOM 663 N N . GLY A 1 91 ? -2.604 -6.282 8.171 1.00 86.50 91 GLY A N 1
ATOM 664 C CA . GLY A 1 91 ? -1.348 -5.669 7.744 1.00 86.50 91 GLY A CA 1
ATOM 665 C C . GLY A 1 91 ? -0.254 -6.689 7.434 1.00 86.50 91 GLY A C 1
ATOM 666 O O . GLY A 1 91 ? 0.326 -6.628 6.351 1.00 86.50 91 GLY A O 1
ATOM 667 N N . ILE A 1 92 ? 0.002 -7.650 8.330 1.00 89.25 92 ILE A N 1
ATOM 668 C CA . ILE A 1 92 ? 1.019 -8.697 8.118 1.00 89.25 92 ILE A CA 1
ATOM 669 C C . ILE A 1 92 ? 0.691 -9.535 6.880 1.00 89.25 92 ILE A C 1
ATOM 671 O O . ILE A 1 92 ? 1.559 -9.742 6.038 1.00 89.25 92 ILE A O 1
ATOM 675 N N . TRP A 1 93 ? -0.562 -9.962 6.726 1.00 89.00 93 TRP A N 1
ATOM 676 C CA . TRP A 1 93 ? -1.001 -10.775 5.590 1.00 89.00 93 TRP A CA 1
ATOM 677 C C . TRP A 1 93 ? -0.819 -10.049 4.257 1.00 89.00 93 TRP A C 1
ATOM 679 O O . TRP A 1 93 ? -0.267 -10.605 3.309 1.00 89.00 93 TRP A O 1
ATOM 689 N N . ILE A 1 94 ? -1.212 -8.775 4.201 1.00 87.94 94 ILE A N 1
ATOM 690 C CA . ILE A 1 94 ? -1.036 -7.936 3.013 1.00 87.94 94 ILE A CA 1
ATOM 691 C C . ILE A 1 94 ? 0.458 -7.703 2.739 1.00 87.94 94 ILE A C 1
ATOM 693 O O . ILE A 1 94 ? 0.900 -7.824 1.596 1.00 87.94 94 ILE A O 1
ATOM 697 N N . GLY A 1 95 ? 1.256 -7.417 3.773 1.00 88.81 95 GLY A N 1
ATOM 698 C CA . GLY A 1 95 ? 2.705 -7.236 3.661 1.00 88.81 95 GLY A CA 1
ATOM 699 C C . GLY A 1 95 ? 3.426 -8.483 3.140 1.00 88.81 95 GLY A C 1
ATOM 700 O O . GLY A 1 95 ? 4.280 -8.378 2.261 1.00 88.81 95 GLY A O 1
ATOM 701 N N . LEU A 1 96 ? 3.035 -9.671 3.605 1.00 89.06 96 LEU A N 1
ATOM 702 C CA . LEU A 1 96 ? 3.521 -10.941 3.062 1.00 89.06 96 LEU A CA 1
ATOM 703 C C . LEU A 1 96 ? 3.109 -11.118 1.597 1.00 89.06 96 LEU A C 1
ATOM 705 O O . LEU A 1 96 ? 3.930 -11.548 0.790 1.00 89.06 96 LEU A O 1
ATOM 709 N N . GLY A 1 97 ? 1.889 -10.717 1.228 1.00 89.75 97 GLY A N 1
ATOM 710 C CA . GLY A 1 97 ? 1.443 -10.679 -0.166 1.00 89.75 97 GLY A CA 1
ATOM 711 C C . GLY A 1 97 ? 2.343 -9.814 -1.057 1.00 89.75 97 GLY A C 1
ATOM 712 O O . GLY A 1 97 ? 2.694 -10.226 -2.163 1.00 89.75 97 GLY A O 1
ATOM 713 N N . HIS A 1 98 ? 2.798 -8.658 -0.566 1.00 91.38 98 HIS A N 1
ATOM 714 C CA . HIS A 1 98 ? 3.788 -7.836 -1.273 1.00 91.38 98 HIS A CA 1
ATOM 715 C C . HIS A 1 98 ? 5.132 -8.545 -1.436 1.00 91.38 98 HIS A C 1
ATOM 717 O O . HIS A 1 98 ? 5.702 -8.520 -2.521 1.00 91.38 98 HIS A O 1
ATOM 723 N N . ILE A 1 99 ? 5.643 -9.194 -0.390 1.00 91.31 99 ILE A N 1
ATOM 724 C CA . ILE A 1 99 ? 6.914 -9.926 -0.480 1.00 91.31 99 ILE A CA 1
ATOM 725 C C . ILE A 1 99 ? 6.789 -11.073 -1.491 1.00 91.31 99 ILE A C 1
ATOM 727 O O . ILE A 1 99 ? 7.604 -11.178 -2.406 1.00 91.31 99 ILE A O 1
ATOM 731 N N . ALA A 1 100 ? 5.730 -11.877 -1.380 1.00 90.38 100 ALA A N 1
ATOM 732 C CA . ALA A 1 100 ? 5.471 -13.008 -2.264 1.00 90.38 100 ALA A CA 1
ATOM 733 C C . ALA A 1 100 ? 5.345 -12.586 -3.736 1.00 90.38 100 ALA A C 1
ATOM 735 O O . ALA A 1 100 ? 5.881 -13.254 -4.614 1.00 90.38 100 ALA A O 1
ATOM 736 N N . THR A 1 101 ? 4.686 -11.456 -4.011 1.00 87.88 101 THR A N 1
ATOM 737 C CA . THR A 1 101 ? 4.542 -10.916 -5.376 1.00 87.88 101 THR A CA 1
ATOM 738 C C . THR A 1 101 ? 5.785 -10.172 -5.870 1.00 87.88 101 THR A C 1
ATOM 740 O O . THR A 1 101 ? 6.006 -10.108 -7.076 1.00 87.88 101 THR A O 1
ATOM 743 N N . ALA A 1 102 ? 6.636 -9.642 -4.984 1.00 89.31 102 ALA A N 1
ATOM 744 C CA . ALA A 1 102 ? 7.879 -8.971 -5.369 1.00 89.31 102 ALA A CA 1
ATOM 745 C C . ALA A 1 102 ? 8.964 -9.954 -5.836 1.00 89.31 102 ALA A C 1
ATOM 747 O O . ALA A 1 102 ? 9.695 -9.639 -6.772 1.00 89.31 102 ALA A O 1
ATOM 748 N N . ILE A 1 103 ? 9.054 -11.143 -5.228 1.00 89.00 103 ILE A N 1
ATOM 749 C CA . ILE A 1 103 ? 10.033 -12.182 -5.597 1.00 89.00 103 ILE A CA 1
ATOM 750 C C . ILE A 1 103 ? 10.025 -12.488 -7.109 1.00 89.00 103 ILE A C 1
ATOM 752 O O . ILE A 1 103 ? 11.078 -12.345 -7.731 1.00 89.00 103 ILE A O 1
ATOM 756 N N . PRO A 1 104 ? 8.888 -12.845 -7.744 1.00 88.06 104 PRO A N 1
ATOM 757 C CA . PRO A 1 104 ? 8.867 -13.124 -9.179 1.00 88.06 104 PRO A CA 1
ATOM 758 C C . PRO A 1 104 ? 9.150 -11.880 -10.030 1.00 88.06 104 PRO A C 1
ATOM 760 O O . PRO A 1 104 ? 9.719 -12.005 -11.111 1.00 88.06 104 PRO A O 1
ATOM 763 N N . MET A 1 105 ? 8.818 -10.675 -9.551 1.00 87.94 105 MET A N 1
ATOM 764 C CA . MET A 1 105 ? 9.130 -9.438 -10.276 1.00 87.94 105 MET A CA 1
ATOM 765 C C . MET A 1 105 ? 10.647 -9.225 -10.390 1.00 87.94 105 MET A C 1
ATOM 767 O O . MET A 1 105 ? 11.126 -8.833 -11.451 1.00 87.94 105 MET A O 1
ATOM 771 N N . PHE A 1 106 ? 11.430 -9.565 -9.363 1.00 90.25 106 PHE A N 1
ATOM 772 C CA . PHE A 1 106 ? 12.891 -9.423 -9.406 1.00 90.25 106 PHE A CA 1
ATOM 773 C C . PHE A 1 106 ? 13.612 -10.409 -10.335 1.00 90.25 106 PHE A C 1
ATOM 775 O O . PHE A 1 106 ? 14.786 -10.199 -10.631 1.00 90.25 106 PHE A O 1
ATOM 782 N N . LEU A 1 107 ? 12.933 -11.443 -10.845 1.00 87.94 107 LEU A N 1
ATOM 783 C CA . LEU A 1 107 ? 13.538 -12.412 -11.769 1.00 87.94 107 LEU A CA 1
ATOM 784 C C . LEU A 1 107 ? 13.792 -11.844 -13.173 1.00 87.94 107 LEU A C 1
ATOM 786 O O . LEU A 1 107 ? 14.501 -12.460 -13.965 1.00 87.94 107 LEU A O 1
ATOM 790 N N . SER A 1 108 ? 13.232 -10.678 -13.499 1.00 85.38 108 SER A N 1
ATOM 791 C CA . SER A 1 108 ? 13.419 -10.034 -14.800 1.00 85.38 108 SER A CA 1
ATOM 792 C C . SER A 1 108 ? 14.038 -8.650 -14.647 1.00 85.38 108 SER A C 1
ATOM 794 O O . SER A 1 108 ? 13.707 -7.916 -13.719 1.00 85.38 108 SER A O 1
ATOM 796 N N . ILE A 1 109 ? 14.881 -8.253 -15.606 1.00 85.31 109 ILE A N 1
ATOM 797 C CA . ILE A 1 109 ? 15.482 -6.906 -15.645 1.00 85.31 109 ILE A CA 1
ATOM 798 C C . ILE A 1 109 ? 14.385 -5.828 -15.644 1.00 85.31 109 ILE A C 1
ATOM 800 O O . ILE A 1 109 ? 14.483 -4.836 -14.926 1.00 85.31 109 ILE A O 1
ATOM 804 N N . ILE A 1 110 ? 13.308 -6.057 -16.404 1.00 84.12 110 ILE A N 1
ATOM 805 C CA . ILE A 1 110 ? 12.147 -5.157 -16.484 1.00 84.12 110 ILE A CA 1
ATOM 806 C C . ILE A 1 110 ? 11.380 -5.124 -15.159 1.00 84.12 110 ILE A C 1
ATOM 808 O O . ILE A 1 110 ? 10.843 -4.087 -14.788 1.00 84.12 110 ILE A O 1
ATOM 812 N N . GLY A 1 111 ? 11.329 -6.236 -14.430 1.00 85.19 111 GLY A N 1
ATOM 813 C CA . GLY A 1 111 ? 10.589 -6.352 -13.183 1.00 85.19 111 GLY A CA 1
ATOM 814 C C . GLY A 1 111 ? 11.321 -5.818 -11.952 1.00 85.19 111 GLY A C 1
ATOM 815 O O . GLY A 1 111 ? 10.660 -5.562 -10.953 1.00 85.19 111 GLY A O 1
ATOM 816 N N . ILE A 1 112 ? 12.627 -5.536 -12.013 1.00 87.94 112 ILE A N 1
ATOM 817 C CA . ILE A 1 112 ? 13.364 -4.855 -10.929 1.00 87.94 112 ILE A CA 1
ATOM 818 C C . ILE A 1 112 ? 12.672 -3.546 -10.486 1.00 87.94 112 ILE A C 1
ATOM 820 O O . ILE A 1 112 ? 12.364 -3.414 -9.296 1.00 87.94 112 ILE A O 1
ATOM 824 N N . PRO A 1 113 ? 12.362 -2.580 -11.379 1.00 85.12 113 PRO A N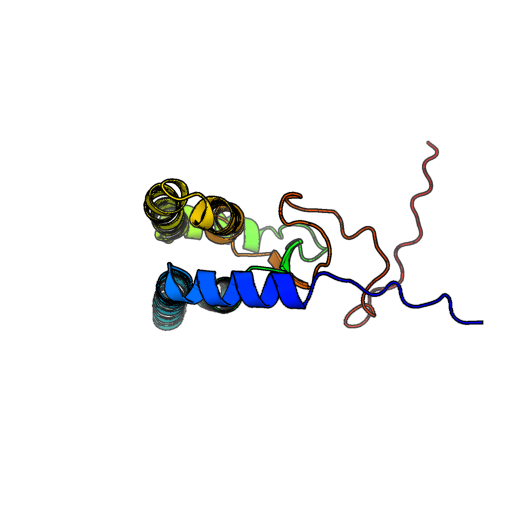 1
ATOM 825 C CA . PRO A 1 113 ? 11.646 -1.367 -10.980 1.00 85.12 113 PRO A CA 1
ATOM 826 C C . PRO A 1 113 ? 10.233 -1.647 -10.446 1.00 85.12 113 PRO A C 1
ATOM 828 O O . PRO A 1 113 ? 9.777 -0.933 -9.550 1.00 85.12 113 PRO A O 1
ATOM 831 N N . LEU A 1 114 ? 9.551 -2.692 -10.933 1.00 88.62 114 LEU A N 1
ATOM 832 C CA . LEU A 1 114 ? 8.242 -3.107 -10.417 1.00 88.62 114 LEU A CA 1
ATOM 833 C C . LEU A 1 114 ? 8.347 -3.697 -9.006 1.00 88.62 114 LEU A C 1
ATOM 835 O O . LEU A 1 114 ? 7.574 -3.321 -8.131 1.00 88.62 114 LEU A O 1
ATOM 839 N N . GLY A 1 115 ? 9.324 -4.567 -8.758 1.00 88.94 115 GLY A N 1
ATOM 840 C CA . GLY A 1 115 ? 9.585 -5.159 -7.449 1.00 88.94 115 GLY A CA 1
ATOM 841 C C . GLY A 1 115 ? 9.896 -4.086 -6.410 1.00 88.94 115 GLY A C 1
ATOM 842 O O . GLY A 1 115 ? 9.313 -4.088 -5.327 1.00 88.94 115 GLY A O 1
ATOM 843 N N . ILE A 1 116 ? 10.716 -3.092 -6.766 1.00 87.75 116 ILE A N 1
ATOM 844 C CA . ILE A 1 116 ? 10.980 -1.926 -5.905 1.00 87.75 116 ILE A CA 1
ATOM 845 C C . ILE A 1 116 ? 9.685 -1.147 -5.634 1.00 87.75 116 ILE A C 1
ATOM 847 O O . ILE A 1 116 ? 9.406 -0.790 -4.486 1.00 87.75 116 ILE A O 1
ATOM 851 N N . ALA A 1 117 ? 8.868 -0.908 -6.667 1.00 87.94 117 ALA A N 1
ATOM 852 C CA . ALA A 1 117 ? 7.581 -0.235 -6.517 1.00 87.94 117 ALA A CA 1
ATOM 853 C C . ALA A 1 117 ? 6.591 -1.020 -5.640 1.00 87.94 117 ALA A C 1
ATOM 855 O O . ALA A 1 117 ? 5.786 -0.409 -4.940 1.00 87.94 117 ALA A O 1
ATOM 856 N N . ASN A 1 118 ? 6.676 -2.348 -5.640 1.00 89.31 118 ASN A N 1
ATOM 857 C CA . ASN A 1 118 ? 5.869 -3.213 -4.797 1.00 89.31 118 ASN A CA 1
ATOM 858 C C . ASN A 1 118 ? 6.317 -3.143 -3.329 1.00 89.31 118 ASN A C 1
ATOM 860 O O . ASN A 1 118 ? 5.511 -2.882 -2.435 1.00 89.31 118 ASN A O 1
ATOM 864 N N . LEU A 1 119 ? 7.623 -3.293 -3.086 1.00 89.56 119 LEU A N 1
ATOM 865 C CA . LEU A 1 119 ? 8.202 -3.272 -1.742 1.00 89.56 119 LEU A CA 1
ATOM 866 C C . LEU A 1 119 ? 8.031 -1.914 -1.047 1.00 89.56 119 LEU A C 1
ATOM 868 O O . LEU A 1 119 ? 7.765 -1.876 0.155 1.00 89.56 119 LEU A O 1
ATOM 872 N N . LYS A 1 120 ? 8.096 -0.791 -1.778 1.00 87.75 120 LYS A N 1
ATOM 873 C CA . LYS A 1 120 ? 7.880 0.545 -1.181 1.00 87.75 120 LYS A CA 1
ATOM 874 C C . LYS A 1 120 ? 6.467 0.756 -0.631 1.00 87.75 120 LYS A C 1
ATOM 876 O O . LYS A 1 120 ? 6.250 1.707 0.118 1.00 87.75 120 LYS A O 1
ATOM 881 N N . MET A 1 121 ? 5.492 -0.066 -1.024 1.00 88.75 121 MET A N 1
ATOM 882 C CA . MET A 1 121 ? 4.132 0.039 -0.496 1.00 88.75 121 MET A CA 1
ATOM 883 C C . MET A 1 121 ? 4.000 -0.624 0.874 1.00 88.75 121 MET A C 1
ATOM 885 O O . MET A 1 121 ? 3.170 -0.179 1.660 1.00 88.75 121 MET A O 1
ATOM 889 N N . ILE A 1 122 ? 4.863 -1.591 1.210 1.00 91.00 122 ILE A N 1
ATOM 890 C CA . ILE A 1 122 ? 4.777 -2.373 2.454 1.00 91.00 122 ILE A CA 1
ATOM 891 C C . ILE A 1 122 ? 4.598 -1.4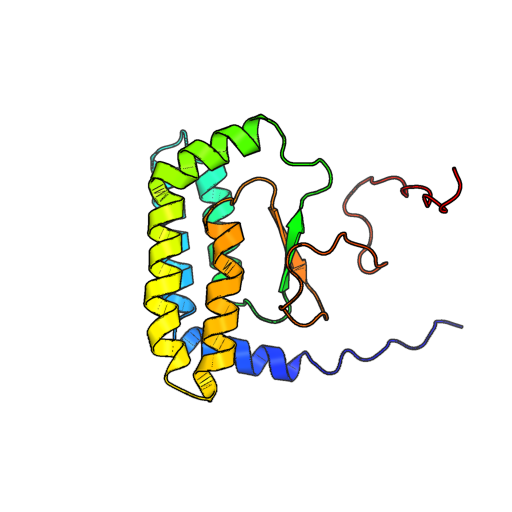93 3.702 1.00 91.00 122 ILE A C 1
ATOM 893 O O . ILE A 1 122 ? 3.686 -1.767 4.481 1.00 91.00 122 ILE A O 1
ATOM 897 N N . PRO A 1 123 ? 5.365 -0.404 3.920 1.00 88.75 123 PRO A N 1
ATOM 898 C CA . PRO A 1 123 ? 5.190 0.406 5.124 1.00 88.75 123 PRO A CA 1
ATOM 899 C C . PRO A 1 123 ? 3.787 1.014 5.259 1.00 88.75 123 PRO A C 1
ATOM 901 O O . PRO A 1 123 ? 3.251 1.069 6.365 1.00 88.75 123 PRO A O 1
ATOM 904 N N . VAL A 1 124 ? 3.171 1.458 4.153 1.00 88.44 124 VAL A N 1
ATOM 905 C CA . VAL A 1 124 ? 1.801 2.001 4.192 1.00 88.44 124 VAL A CA 1
ATOM 906 C C . VAL A 1 124 ? 0.756 0.892 4.308 1.00 88.44 124 VAL A C 1
ATOM 908 O O . VAL A 1 124 ? -0.296 1.122 4.897 1.00 88.44 124 VAL A O 1
ATOM 911 N N . SER A 1 125 ? 1.054 -0.316 3.827 1.00 89.12 125 SER A N 1
ATOM 912 C CA . SER A 1 125 ? 0.229 -1.515 4.017 1.00 89.12 125 SER A CA 1
ATOM 913 C C . SER A 1 125 ? 0.144 -1.937 5.480 1.00 89.12 125 SER A C 1
ATOM 915 O O . SER A 1 125 ? -0.926 -2.300 5.965 1.00 89.12 125 SER A O 1
ATOM 917 N N . LEU A 1 126 ? 1.281 -1.890 6.180 1.00 90.31 126 LEU A N 1
ATOM 918 C CA . LEU A 1 126 ? 1.398 -2.274 7.586 1.00 90.31 126 LEU A CA 1
ATOM 919 C C . LEU A 1 126 ? 0.789 -1.216 8.513 1.00 90.31 126 LEU A C 1
ATOM 921 O O . LEU A 1 126 ? 0.189 -1.560 9.528 1.00 90.31 126 LEU A O 1
ATOM 925 N N . MET A 1 127 ? 0.944 0.066 8.171 1.00 90.12 127 MET A N 1
ATOM 926 C CA . MET A 1 127 ? 0.509 1.198 8.998 1.00 90.12 127 MET A CA 1
ATOM 927 C C . MET A 1 127 ? -0.262 2.234 8.161 1.00 90.12 127 MET A C 1
ATOM 929 O O . MET A 1 127 ? 0.275 3.298 7.829 1.00 90.12 127 MET A O 1
ATOM 933 N N . PRO A 1 128 ? -1.524 1.946 7.800 1.00 87.62 128 PRO A N 1
ATOM 934 C CA . PRO A 1 128 ? -2.268 2.740 6.824 1.00 87.62 128 PRO A CA 1
ATOM 935 C C . PRO A 1 128 ? -2.819 4.062 7.384 1.00 87.62 128 PRO A C 1
ATOM 937 O O . PRO A 1 128 ? -3.097 4.998 6.620 1.00 87.62 128 PRO A O 1
ATOM 940 N N . LEU A 1 129 ? -2.999 4.176 8.705 1.00 87.19 129 LEU A N 1
ATOM 941 C CA . LEU A 1 129 ? -3.552 5.377 9.333 1.00 87.19 129 LEU A CA 1
ATOM 942 C C . LEU A 1 129 ? -2.495 6.479 9.488 1.00 87.19 129 LEU A C 1
ATOM 944 O O . LEU A 1 129 ? -1.318 6.217 9.722 1.00 87.19 129 LEU A O 1
ATOM 948 N N . GLY A 1 130 ? -2.930 7.737 9.359 1.00 83.19 130 GLY A N 1
ATOM 949 C CA . GLY A 1 130 ? -2.060 8.918 9.469 1.00 83.19 130 GLY A CA 1
ATOM 950 C C . GLY A 1 130 ? -1.220 9.233 8.223 1.00 83.19 130 GLY A C 1
ATOM 951 O O . GLY A 1 130 ? -0.482 10.217 8.224 1.00 83.19 130 GLY A O 1
ATOM 952 N N . LYS A 1 131 ? -1.358 8.447 7.148 1.00 84.12 131 LYS A N 1
ATOM 953 C CA . LYS A 1 131 ? -0.606 8.603 5.894 1.00 84.12 131 LYS A CA 1
ATOM 954 C C . LYS A 1 131 ? -1.413 9.326 4.814 1.00 84.12 131 LYS A C 1
ATOM 956 O O . LYS A 1 131 ? -2.630 9.148 4.701 1.00 84.12 131 LYS A O 1
ATOM 961 N N . ALA A 1 132 ? -0.731 10.111 3.991 1.00 83.50 132 ALA A N 1
ATOM 962 C CA . ALA A 1 132 ? -1.267 10.744 2.791 1.00 83.50 132 ALA A CA 1
ATOM 963 C C . ALA A 1 132 ? -0.404 10.387 1.575 1.00 83.50 132 ALA A C 1
ATOM 965 O O . ALA A 1 132 ? 0.791 10.142 1.711 1.00 83.50 132 ALA A O 1
ATOM 966 N N . ILE A 1 133 ? -1.022 10.336 0.396 1.00 83.69 133 ILE A N 1
ATOM 967 C CA . ILE A 1 133 ? -0.359 9.991 -0.865 1.00 83.69 133 ILE A CA 1
ATOM 968 C C . ILE A 1 133 ? -0.408 11.234 -1.739 1.00 83.69 133 ILE A C 1
ATOM 970 O O . ILE A 1 133 ? -1.493 11.747 -2.010 1.00 83.69 133 ILE A O 1
ATOM 974 N N . VAL A 1 134 ? 0.760 11.735 -2.126 1.00 79.19 134 VAL A N 1
ATOM 975 C CA . VAL A 1 134 ? 0.917 13.011 -2.832 1.00 79.19 134 VAL A CA 1
ATOM 976 C C . VAL A 1 134 ? 1.739 12.820 -4.107 1.00 79.19 134 VAL A C 1
ATOM 978 O O . VAL A 1 134 ? 2.591 11.922 -4.148 1.00 79.19 134 VAL A O 1
ATOM 981 N N . PRO A 1 135 ? 1.502 13.629 -5.155 1.00 77.56 135 PRO A N 1
ATOM 982 C CA . PRO A 1 135 ? 2.382 13.669 -6.319 1.00 77.56 135 PRO A CA 1
ATOM 983 C C . PRO A 1 135 ? 3.822 14.001 -5.911 1.00 77.56 135 PRO A C 1
ATOM 985 O O . PRO A 1 135 ? 4.045 14.785 -4.988 1.00 77.56 135 PRO A O 1
ATOM 988 N N . THR A 1 136 ? 4.802 13.398 -6.580 1.00 72.94 136 THR A N 1
ATOM 989 C CA . THR A 1 136 ? 6.219 13.715 -6.374 1.00 72.94 136 THR A CA 1
ATOM 990 C C . THR A 1 136 ? 7.009 13.558 -7.663 1.00 72.94 136 THR A C 1
ATOM 992 O O . THR A 1 136 ? 6.798 12.608 -8.418 1.00 72.94 136 THR A O 1
ATOM 995 N N . ASP A 1 137 ? 7.991 14.436 -7.840 1.00 66.62 137 ASP A N 1
ATOM 996 C CA . ASP A 1 137 ? 9.011 14.322 -8.886 1.00 66.62 137 ASP A CA 1
ATOM 997 C C . ASP A 1 137 ? 10.285 13.633 -8.372 1.00 66.62 137 ASP A C 1
ATOM 999 O O . ASP A 1 137 ? 11.219 13.378 -9.134 1.00 66.62 137 ASP A O 1
ATOM 1003 N N . ARG A 1 138 ? 10.345 13.325 -7.066 1.00 59.97 138 ARG A N 1
ATOM 1004 C CA . ARG A 1 138 ? 11.498 12.655 -6.453 1.00 59.97 138 ARG A CA 1
ATOM 1005 C C . ARG A 1 138 ? 11.494 11.154 -6.778 1.00 59.97 138 ARG A C 1
ATOM 1007 O O . ARG A 1 138 ? 10.450 10.515 -6.620 1.00 59.97 138 ARG A O 1
ATOM 1014 N N . PRO A 1 139 ? 12.651 10.565 -7.141 1.00 51.50 139 PRO A N 1
ATOM 1015 C CA . PRO A 1 139 ? 12.794 9.120 -7.295 1.00 51.50 139 PRO A CA 1
ATOM 1016 C C . PRO A 1 139 ? 12.350 8.392 -6.019 1.00 51.50 139 PRO A C 1
ATOM 1018 O O . PRO A 1 139 ? 12.708 8.797 -4.911 1.00 51.50 139 PRO A O 1
ATOM 1021 N N . GLY A 1 140 ? 11.560 7.324 -6.177 1.00 52.50 140 GLY A N 1
ATOM 1022 C CA . GLY A 1 140 ? 10.810 6.631 -5.115 1.00 52.50 140 GLY A CA 1
ATOM 1023 C C . GLY A 1 140 ? 11.629 5.865 -4.066 1.00 52.50 140 GLY A C 1
ATOM 1024 O O . GLY A 1 140 ? 11.125 4.885 -3.527 1.00 52.50 140 GLY A O 1
ATOM 1025 N N . ILE A 1 141 ? 12.866 6.286 -3.796 1.00 47.28 141 ILE A N 1
ATOM 1026 C CA . ILE A 1 141 ? 13.813 5.651 -2.867 1.00 47.28 141 ILE A CA 1
ATOM 1027 C C . ILE A 1 141 ? 13.849 6.369 -1.510 1.00 47.28 141 ILE A C 1
ATOM 1029 O O . ILE A 1 141 ? 14.349 5.802 -0.553 1.00 47.28 141 ILE A O 1
ATOM 1033 N N . THR A 1 142 ? 13.299 7.583 -1.373 1.00 47.91 142 THR A N 1
ATOM 1034 C CA . THR A 1 142 ? 13.248 8.280 -0.072 1.00 47.91 142 THR A CA 1
ATOM 1035 C C . THR A 1 142 ? 11.998 7.881 0.721 1.00 47.91 142 THR A C 1
ATOM 1037 O O . THR A 1 142 ? 10.899 8.338 0.388 1.00 47.91 142 THR A O 1
ATOM 1040 N N . PRO A 1 143 ? 12.116 7.052 1.779 1.00 44.41 143 PRO A N 1
ATOM 1041 C CA . PRO A 1 143 ? 10.999 6.752 2.658 1.00 44.41 143 PRO A CA 1
ATOM 1042 C C . PRO A 1 143 ? 10.823 7.957 3.583 1.00 44.41 143 PRO A C 1
ATOM 1044 O O . PRO A 1 143 ? 11.771 8.365 4.247 1.00 44.41 143 PRO A O 1
ATOM 1047 N N . TYR A 1 144 ? 9.624 8.536 3.623 1.00 48.31 144 TYR A N 1
ATOM 1048 C CA . TYR A 1 144 ? 9.285 9.614 4.559 1.00 48.31 144 TYR A CA 1
ATOM 1049 C C . TYR A 1 144 ? 10.214 10.832 4.486 1.00 48.31 144 TYR A C 1
ATOM 1051 O O . TYR A 1 144 ? 10.847 11.233 5.460 1.00 48.31 144 TYR A O 1
ATOM 1059 N N . GLY A 1 145 ? 10.259 11.490 3.329 1.00 44.25 145 GLY A N 1
ATOM 1060 C CA . GLY A 1 145 ? 10.743 12.864 3.304 1.00 44.25 145 GLY A CA 1
ATOM 1061 C C . GLY A 1 145 ? 9.809 13.744 4.138 1.00 44.25 145 GLY A C 1
ATOM 1062 O O . GLY A 1 145 ? 8.622 13.847 3.822 1.00 44.25 145 GLY A O 1
ATOM 1063 N N . GLN A 1 146 ? 10.337 14.425 5.163 1.00 46.62 146 GLN A N 1
ATOM 1064 C CA . GLN A 1 146 ? 9.730 15.678 5.620 1.00 46.62 146 GLN A CA 1
ATOM 1065 C C . GLN A 1 146 ? 9.444 16.510 4.368 1.00 46.62 146 GLN A C 1
ATOM 1067 O O . GLN A 1 146 ? 10.315 16.636 3.502 1.00 46.62 146 GLN A O 1
ATOM 1072 N N . TYR A 1 147 ? 8.229 17.041 4.242 1.00 45.12 147 TYR A N 1
ATOM 1073 C CA . TYR A 1 147 ? 7.838 17.891 3.121 1.00 45.12 147 TYR A CA 1
ATOM 1074 C C . TYR A 1 147 ? 8.623 19.214 3.189 1.00 45.12 147 TYR A C 1
ATOM 1076 O O . TYR A 1 147 ? 8.125 20.249 3.615 1.00 45.12 147 TYR A O 1
ATOM 1084 N N . ARG A 1 148 ? 9.909 19.173 2.832 1.00 46.31 148 ARG A N 1
ATOM 1085 C CA . ARG A 1 148 ? 10.802 20.320 2.705 1.00 46.31 148 ARG A CA 1
ATOM 1086 C C . ARG A 1 148 ? 10.810 20.665 1.220 1.00 46.31 148 ARG A C 1
ATOM 1088 O O . ARG A 1 148 ? 11.579 20.100 0.439 1.00 46.31 148 ARG A O 1
ATOM 1095 N N . GLY A 1 149 ? 9.844 21.473 0.801 1.00 41.81 149 GLY A N 1
ATOM 1096 C CA . GLY A 1 149 ? 9.730 21.913 -0.588 1.00 41.81 149 GLY A CA 1
ATOM 1097 C C . GLY A 1 149 ? 8.313 22.306 -0.978 1.00 41.81 149 GLY A C 1
ATOM 1098 O O . GLY A 1 149 ? 7.529 21.458 -1.378 1.00 41.81 149 GLY A O 1
ATOM 1099 N N . SER A 1 150 ? 8.021 23.593 -0.812 1.00 41.91 150 SER A N 1
ATOM 1100 C CA . SER A 1 150 ? 7.410 24.574 -1.729 1.00 41.91 150 SER A CA 1
ATOM 1101 C C . SER A 1 150 ? 6.604 24.171 -2.984 1.00 41.91 150 SER A C 1
ATOM 1103 O O . SER A 1 150 ? 6.453 25.017 -3.860 1.00 41.91 150 SER A O 1
ATOM 1105 N N . TYR A 1 151 ? 6.053 22.965 -3.112 1.00 38.91 151 TYR A N 1
ATOM 1106 C CA . TYR A 1 151 ? 5.132 22.622 -4.201 1.00 38.91 151 TYR A CA 1
ATOM 1107 C C . TYR A 1 151 ? 3.773 22.200 -3.643 1.00 38.91 151 TYR A C 1
ATOM 1109 O O . TYR A 1 151 ? 3.626 21.135 -3.043 1.00 38.91 151 TYR A O 1
ATOM 1117 N N . GLY A 1 152 ? 2.791 23.078 -3.851 1.00 42.75 152 GLY A N 1
ATOM 1118 C CA . GLY A 1 152 ? 1.377 22.896 -3.527 1.00 42.75 152 GLY A CA 1
ATOM 1119 C C . GLY A 1 152 ? 0.854 24.001 -2.601 1.00 42.75 152 GLY A C 1
ATOM 1120 O O . GLY A 1 152 ? 1.431 24.190 -1.529 1.00 42.75 152 GLY A O 1
ATOM 1121 N N . PRO A 1 153 ? -0.215 24.740 -2.968 1.00 39.94 153 PRO A N 1
ATOM 1122 C CA . PRO A 1 153 ? -0.872 25.634 -2.022 1.00 39.94 153 PRO A CA 1
ATOM 1123 C C . PRO A 1 153 ? -1.333 24.800 -0.826 1.00 39.94 153 PRO A C 1
ATOM 1125 O O . PRO A 1 153 ? -1.918 23.729 -0.997 1.00 39.94 153 PRO A O 1
ATOM 1128 N N . ALA A 1 154 ? -1.013 25.266 0.380 1.00 45.62 154 ALA A N 1
ATOM 1129 C CA . ALA A 1 154 ? -1.411 24.616 1.618 1.00 45.62 154 ALA A CA 1
ATOM 1130 C C . ALA A 1 154 ? -2.915 24.283 1.568 1.00 45.62 154 ALA A C 1
ATOM 1132 O O . ALA A 1 154 ? -3.726 25.199 1.398 1.00 45.62 154 ALA A O 1
ATOM 1133 N N . PRO A 1 155 ? -3.322 23.005 1.687 1.00 41.97 155 PRO A N 1
ATOM 1134 C CA . PRO A 1 155 ? -4.734 22.680 1.689 1.00 41.97 155 PRO A CA 1
ATOM 1135 C C . PRO A 1 155 ? -5.319 23.179 3.012 1.00 41.97 155 PRO A C 1
ATOM 1137 O O . PRO A 1 155 ? -4.966 22.680 4.075 1.00 41.97 155 PRO A O 1
ATOM 1140 N N . TYR A 1 156 ? -6.175 24.198 2.908 1.00 33.78 156 TYR A N 1
ATOM 1141 C CA . TYR A 1 156 ? -6.988 24.800 3.969 1.00 33.78 156 TYR A CA 1
ATOM 1142 C C . TYR A 1 156 ? -6.247 25.138 5.279 1.00 33.78 156 TYR A C 1
ATOM 1144 O O . TYR A 1 156 ? -6.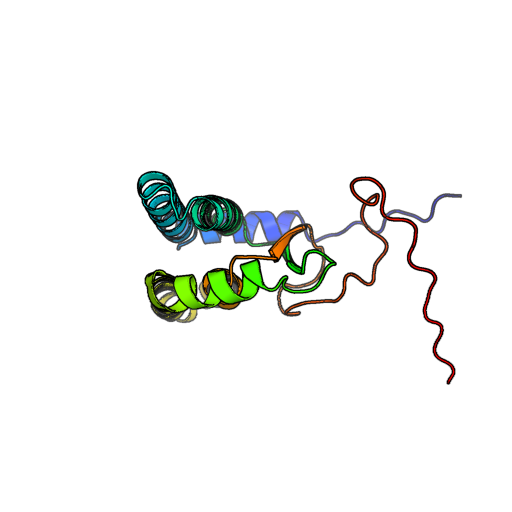166 24.342 6.212 1.00 33.78 156 TYR A O 1
ATOM 1152 N N . GLY A 1 157 ? -5.796 26.392 5.383 1.00 39.75 157 GLY A N 1
ATOM 1153 C CA . GLY A 1 157 ? -5.605 27.064 6.674 1.00 39.75 157 GLY A CA 1
ATOM 1154 C C . GLY A 1 157 ? -4.318 26.759 7.444 1.00 39.75 157 GLY A C 1
ATOM 1155 O O . GLY A 1 157 ? -4.231 27.126 8.613 1.00 39.75 157 GLY A O 1
ATOM 1156 N N . ALA A 1 158 ? -3.308 26.134 6.834 1.00 41.41 158 ALA A N 1
ATOM 1157 C CA . ALA A 1 158 ? -1.995 26.038 7.467 1.00 41.41 158 ALA A CA 1
ATOM 1158 C C . ALA A 1 158 ? -1.273 27.388 7.355 1.00 41.41 158 ALA A C 1
ATOM 1160 O O . ALA A 1 158 ? -0.705 27.728 6.316 1.00 41.41 158 ALA A O 1
ATOM 1161 N N . THR A 1 159 ? -1.318 28.162 8.439 1.00 35.16 159 THR A N 1
ATOM 1162 C CA . THR A 1 159 ? -0.356 29.225 8.722 1.00 35.16 159 THR A CA 1
ATOM 1163 C C . THR A 1 159 ? 1.050 28.712 8.431 1.00 35.16 159 THR A C 1
ATOM 1165 O O . THR A 1 159 ? 1.428 27.616 8.850 1.00 35.16 159 THR A O 1
ATOM 1168 N N . ALA A 1 160 ? 1.800 29.494 7.656 1.00 39.56 160 ALA A N 1
ATOM 1169 C CA . ALA A 1 160 ? 3.197 29.242 7.356 1.00 39.56 160 ALA A CA 1
ATOM 1170 C C . ALA A 1 160 ? 3.936 28.876 8.649 1.00 39.56 160 ALA A C 1
ATOM 1172 O O . ALA A 1 160 ? 3.963 29.667 9.590 1.00 39.56 160 ALA A O 1
ATOM 1173 N N . TYR A 1 161 ? 4.515 27.676 8.710 1.00 35.31 161 TYR A N 1
ATOM 1174 C CA . TYR A 1 161 ? 5.491 27.381 9.750 1.00 35.31 161 TYR A CA 1
ATOM 1175 C C . TYR A 1 161 ? 6.653 28.363 9.557 1.00 35.31 161 TYR A C 1
ATOM 1177 O O . TYR A 1 161 ? 7.274 28.331 8.487 1.00 35.31 161 TYR A O 1
ATOM 1185 N N . PRO A 1 162 ? 6.954 29.239 10.535 1.00 39.62 162 PRO A N 1
ATOM 1186 C CA . PRO A 1 162 ? 8.140 30.069 10.458 1.00 39.62 162 PRO A CA 1
ATOM 1187 C C . PRO A 1 162 ? 9.343 29.131 10.481 1.00 39.62 162 PRO A C 1
ATOM 1189 O O . PRO A 1 162 ? 9.383 28.168 11.254 1.00 39.62 162 PRO A O 1
ATOM 1192 N N . GLY A 1 163 ? 10.285 29.373 9.574 1.00 42.69 163 GLY A N 1
ATOM 1193 C CA . GLY A 1 163 ? 11.500 28.588 9.460 1.00 42.69 163 GLY A CA 1
ATOM 1194 C C . GLY A 1 163 ? 12.200 28.493 10.809 1.00 42.69 163 GLY A C 1
ATOM 1195 O O . GLY A 1 163 ? 12.455 29.502 11.449 1.00 42.69 163 GLY A O 1
ATOM 1196 N N . ARG A 1 164 ? 12.507 27.265 11.230 1.00 46.53 164 ARG A N 1
ATOM 1197 C CA . ARG A 1 164 ? 13.498 27.015 12.272 1.00 46.53 164 ARG A CA 1
ATOM 1198 C C . ARG A 1 164 ? 14.867 27.133 11.611 1.00 46.53 164 ARG A C 1
ATOM 1200 O O . ARG A 1 164 ? 15.404 26.157 11.080 1.00 46.53 164 ARG A O 1
ATOM 1207 N N . ASP A 1 165 ? 15.357 28.356 11.542 1.00 44.59 165 ASP A N 1
ATOM 1208 C CA . ASP A 1 165 ? 16.750 28.688 11.309 1.00 44.59 165 ASP A CA 1
ATOM 1209 C C . ASP A 1 165 ? 17.587 28.174 12.489 1.00 44.59 165 ASP A C 1
ATOM 1211 O O . ASP A 1 165 ? 17.298 28.395 13.660 1.00 44.59 165 ASP A O 1
ATOM 1215 N N . GLY A 1 166 ? 18.582 27.350 12.167 1.00 42.97 166 GLY A N 1
ATOM 1216 C CA . GLY A 1 166 ? 19.335 26.582 13.147 1.00 42.97 166 GLY A CA 1
ATOM 1217 C C . GLY A 1 166 ? 20.342 27.418 13.924 1.00 42.97 166 GLY A C 1
ATOM 1218 O O . GLY A 1 166 ? 21.506 27.457 13.531 1.00 42.97 166 GLY A O 1
ATOM 1219 N N . ARG A 1 167 ? 19.930 27.991 15.058 1.00 36.44 167 ARG A N 1
ATOM 1220 C CA . ARG A 1 167 ? 20.828 28.382 16.157 1.00 36.44 167 ARG A CA 1
ATOM 1221 C C . ARG A 1 167 ? 20.182 28.072 17.514 1.00 36.44 167 ARG A C 1
ATOM 1223 O O . ARG A 1 167 ? 18.964 28.145 17.641 1.00 36.44 167 ARG A O 1
ATOM 1230 N N . PHE A 1 168 ? 21.032 27.610 18.432 1.00 49.16 168 PHE A N 1
ATOM 1231 C CA . PHE A 1 168 ? 20.734 27.173 19.798 1.00 49.16 168 PHE A CA 1
ATOM 1232 C C . PHE A 1 168 ? 20.110 28.276 20.649 1.00 49.16 168 PHE A C 1
ATOM 1234 O O . PHE A 1 168 ? 20.501 29.448 20.443 1.00 49.16 168 PHE A O 1
#

pLDDT: mean 75.37, std 18.96, range [33.78, 93.5]

Organism: NCBI:txid1461584

Secondary structure (DSSP, 8-state):
-PPPP---TTHHHHHHHHHHHIIIIIHHHHHHHHHHHHHHHHTSTTHHHHHHHHHHHHHHHS-TTEEEEE-SS---HHHHHHHHHHIIIIIHHHHHHHHHHHHHHTTSTTHHHHHHHHHTTHHHHH--TTEEEEE--S-TT-TT----S--S--SS----PPP--S--

InterPro domains:
  IPR005185 Inner membrane component domain [PF03733] (16-66)
  IPR005185 Inner membrane component domain [PF03733] (81-131)
  IPR052937 Inner membrane integral protein [PTHR42903] (13-138)

Mean predicted aligned error: 11.05 Å

Foldseek 3Di:
DDPDPPPLPCPVVLVVLLVVLCVQPLQVLLVVLQVVLVVLVVVVVNNVSSVLSNQLSVCSSRVGQKAKEFPPPPCDPVLVVSLVVCLVPFLVVSLVVLVVSLVVLVVDPSSPVVSVSSNLCSVCSSRRPRMDMDGDSDDSPDHHDPPPDDPDDDPPDDDDDPDPDDDD

Sequence (168 aa):
MAPAGVPGHNGGMNAILNVIWLLFGGIWLALGYAAAGIVCCVLIVTIPFGIASFRIAAYALWPFGRTIVDRGRGPGVLSTLGNIIWLLVAGIWIGLGHIATAIPMFLSIIGIPLGIANLKMIPVSLMPLGKAIVPTDRPGITPYGQYRGSYGPAPYGATAYPGRDGRF

Solvent-accessible surface area (backbone atoms only — not comparable to full-atom values): 9665 Å² total; per-residue (Å²): 134,80,80,78,79,78,77,74,89,50,63,69,62,31,50,53,53,26,53,54,34,38,76,77,47,16,52,62,51,18,49,52,27,38,50,53,12,51,53,21,46,73,62,55,87,37,34,74,56,11,56,37,26,40,54,49,14,60,36,38,53,46,55,55,55,44,45,63,32,73,60,89,69,67,72,47,71,70,36,49,56,48,25,54,56,40,26,76,77,46,10,52,62,52,35,50,50,36,52,64,58,22,55,69,26,55,75,36,85,80,24,39,65,48,18,53,60,39,54,68,43,35,66,49,52,36,42,44,55,56,57,41,80,42,81,39,92,68,75,90,79,68,82,62,60,75,91,82,66,99,76,74,81,68,80,80,84,67,72,80,78,77,81,84,70,93,71,136